Protein AF-A0A1J3K3J9-F1 (afdb_monomer_lite)

Structure (mmCIF, N/CA/C/O backbone):
data_AF-A0A1J3K3J9-F1
#
_entry.id   AF-A0A1J3K3J9-F1
#
loop_
_atom_site.group_PDB
_atom_site.id
_atom_site.type_symbol
_atom_site.label_atom_id
_atom_site.label_alt_id
_atom_site.label_comp_id
_atom_site.label_asym_id
_atom_site.label_entity_id
_atom_site.label_seq_id
_atom_site.pdbx_PDB_ins_code
_atom_site.Cartn_x
_atom_site.Cartn_y
_atom_site.Cartn_z
_atom_site.occupancy
_atom_site.B_iso_or_equiv
_atom_site.auth_seq_id
_atom_site.auth_comp_id
_atom_site.auth_asym_id
_atom_site.auth_atom_id
_atom_site.pdbx_PDB_model_num
ATOM 1 N N . MET A 1 1 ? 11.687 11.822 -16.802 1.00 41.56 1 MET A N 1
ATOM 2 C CA . MET A 1 1 ? 10.617 11.251 -15.958 1.00 41.56 1 MET A CA 1
ATOM 3 C C . MET A 1 1 ? 11.309 10.714 -14.729 1.00 41.56 1 MET A C 1
ATOM 5 O O . MET A 1 1 ? 12.207 9.907 -14.898 1.00 41.56 1 MET A O 1
ATOM 9 N N . SER A 1 2 ? 11.040 11.277 -13.552 1.00 47.03 2 SER A N 1
ATOM 10 C CA . SER A 1 2 ? 11.801 10.970 -12.340 1.00 47.03 2 SER A CA 1
ATOM 11 C C . SER A 1 2 ? 11.628 9.496 -12.000 1.00 47.03 2 SER A C 1
ATOM 13 O O . SER A 1 2 ? 10.540 9.084 -11.600 1.00 47.03 2 SER A O 1
ATOM 15 N N . GLU A 1 3 ? 12.684 8.722 -12.215 1.00 51.78 3 GLU A N 1
ATOM 16 C CA . GLU A 1 3 ? 12.808 7.327 -11.818 1.00 51.78 3 GLU A CA 1
ATOM 17 C C . GLU A 1 3 ? 12.803 7.314 -10.287 1.00 51.78 3 GLU A C 1
ATOM 19 O O . GLU A 1 3 ? 13.817 7.456 -9.613 1.00 51.78 3 GLU A O 1
ATOM 24 N N . ARG A 1 4 ? 11.605 7.355 -9.704 1.00 61.12 4 ARG A N 1
ATOM 25 C CA . ARG A 1 4 ? 11.451 7.113 -8.278 1.00 61.12 4 ARG A CA 1
ATOM 26 C C . ARG A 1 4 ? 11.675 5.627 -8.100 1.00 61.12 4 ARG A C 1
ATOM 28 O O . ARG A 1 4 ? 10.865 4.838 -8.586 1.00 61.12 4 ARG A O 1
ATOM 35 N N . ASP A 1 5 ? 12.734 5.281 -7.383 1.00 68.00 5 ASP A N 1
ATOM 36 C CA . ASP A 1 5 ? 13.021 3.897 -7.037 1.00 68.00 5 ASP A CA 1
ATOM 37 C C . ASP A 1 5 ? 11.800 3.241 -6.389 1.00 68.00 5 ASP A C 1
ATOM 39 O O . ASP A 1 5 ? 11.084 3.854 -5.588 1.00 68.00 5 ASP A O 1
ATOM 43 N N . VAL A 1 6 ? 11.590 1.962 -6.695 1.00 68.19 6 VAL A N 1
ATOM 44 C CA . VAL A 1 6 ? 10.540 1.116 -6.102 1.00 68.19 6 VAL A CA 1
ATOM 45 C C . VAL A 1 6 ? 10.539 1.219 -4.568 1.00 68.19 6 VAL A C 1
ATOM 47 O O . VAL A 1 6 ? 9.484 1.254 -3.937 1.00 68.19 6 VAL A O 1
ATOM 50 N N . ILE A 1 7 ? 11.720 1.374 -3.961 1.00 72.00 7 ILE A N 1
ATOM 51 C CA . ILE A 1 7 ? 11.906 1.570 -2.516 1.00 72.00 7 ILE A CA 1
ATOM 52 C C . ILE A 1 7 ? 11.249 2.872 -2.027 1.00 72.00 7 ILE A C 1
ATOM 54 O O . ILE A 1 7 ? 10.605 2.890 -0.974 1.00 72.00 7 ILE A O 1
ATOM 58 N N . SER A 1 8 ? 11.364 3.958 -2.795 1.00 79.50 8 SER A N 1
ATOM 59 C CA . SER A 1 8 ? 10.756 5.252 -2.463 1.00 79.50 8 SER A CA 1
ATOM 60 C C . SER A 1 8 ? 9.232 5.190 -2.560 1.00 79.50 8 SER A C 1
ATOM 62 O O . SER A 1 8 ? 8.538 5.706 -1.685 1.00 79.50 8 SER A O 1
ATOM 64 N N . TRP A 1 9 ? 8.697 4.514 -3.579 1.00 83.38 9 TRP A N 1
ATOM 65 C CA . TRP A 1 9 ? 7.254 4.294 -3.706 1.00 83.38 9 TRP A CA 1
ATOM 66 C C . TRP A 1 9 ? 6.691 3.447 -2.569 1.00 83.38 9 TRP A C 1
ATOM 68 O O . TRP A 1 9 ? 5.713 3.852 -1.943 1.00 83.38 9 TRP A O 1
ATOM 78 N N . ASN A 1 10 ? 7.349 2.336 -2.240 1.00 81.75 10 ASN A N 1
ATOM 79 C CA . ASN A 1 10 ? 6.951 1.472 -1.131 1.00 81.75 10 ASN A CA 1
ATOM 80 C C . ASN A 1 10 ? 6.985 2.218 0.205 1.00 81.75 10 ASN A C 1
ATOM 82 O O . ASN A 1 10 ? 6.064 2.091 1.010 1.00 81.75 10 ASN A O 1
ATOM 86 N N . SER A 1 11 ? 8.003 3.055 0.422 1.00 85.69 11 SER A N 1
ATOM 87 C CA . SER A 1 11 ? 8.101 3.886 1.627 1.00 85.69 11 SER A CA 1
ATOM 88 C C . SER A 1 11 ? 6.949 4.889 1.726 1.00 85.69 11 SER A C 1
ATOM 90 O O . SER A 1 11 ? 6.378 5.067 2.803 1.00 85.69 11 SER A O 1
ATOM 92 N N . LEU A 1 12 ? 6.563 5.515 0.609 1.00 85.38 12 LEU A N 1
ATOM 93 C CA . LEU A 1 12 ? 5.432 6.443 0.570 1.00 85.38 12 LEU A CA 1
ATOM 94 C C . LEU A 1 12 ? 4.101 5.725 0.812 1.00 85.38 12 LEU A C 1
ATOM 96 O O . LEU A 1 12 ? 3.322 6.180 1.647 1.00 85.38 12 LEU A O 1
ATOM 100 N N . VAL A 1 13 ? 3.845 4.607 0.126 1.00 86.31 13 VAL A N 1
ATOM 101 C CA . VAL A 1 13 ? 2.618 3.810 0.294 1.00 86.31 13 VAL A CA 1
ATOM 102 C C . VAL A 1 13 ? 2.477 3.353 1.747 1.00 86.31 13 VAL A C 1
ATOM 104 O O . VAL A 1 13 ? 1.460 3.652 2.373 1.00 86.31 13 VAL A O 1
ATOM 107 N N . SER A 1 14 ? 3.522 2.752 2.322 1.00 83.81 14 SER A N 1
ATOM 108 C CA . SER A 1 14 ? 3.550 2.340 3.731 1.00 83.81 14 SER A CA 1
ATOM 109 C C . SER A 1 14 ? 3.370 3.516 4.693 1.00 83.81 14 SER A C 1
ATOM 111 O O . SER A 1 14 ? 2.654 3.404 5.688 1.00 83.81 14 SER A O 1
ATOM 113 N N . GLY A 1 15 ? 3.984 4.667 4.405 1.00 86.12 15 GLY A N 1
ATOM 114 C CA . GLY A 1 15 ? 3.831 5.881 5.206 1.00 86.12 15 GLY A CA 1
ATOM 115 C C . GLY A 1 15 ? 2.390 6.394 5.223 1.00 86.12 15 GLY A C 1
ATOM 116 O O . GLY A 1 15 ? 1.839 6.656 6.292 1.00 86.12 15 GLY A O 1
ATOM 117 N N . TYR A 1 16 ? 1.742 6.491 4.059 1.00 87.56 16 TYR A N 1
ATOM 118 C CA . TYR A 1 16 ? 0.340 6.907 3.979 1.00 87.56 16 TYR A CA 1
ATOM 119 C C . TYR A 1 16 ? -0.611 5.876 4.590 1.00 87.56 16 TYR A C 1
ATOM 121 O O . TYR A 1 16 ? -1.568 6.279 5.253 1.00 87.56 16 TYR A O 1
ATOM 129 N N . ALA A 1 17 ? -0.333 4.582 4.421 1.00 84.06 17 ALA A N 1
ATOM 130 C CA . ALA A 1 17 ? -1.102 3.501 5.027 1.00 84.06 17 ALA A CA 1
ATOM 131 C C . ALA A 1 17 ? -1.079 3.573 6.561 1.00 84.06 17 ALA A C 1
ATOM 133 O O . ALA A 1 17 ? -2.133 3.601 7.192 1.00 84.06 17 ALA A O 1
ATOM 134 N N . ARG A 1 18 ? 0.107 3.735 7.168 1.00 81.06 18 ARG A N 1
ATOM 135 C CA . ARG A 1 18 ? 0.256 3.883 8.630 1.00 81.06 18 ARG A CA 1
ATOM 136 C C . ARG A 1 18 ? -0.417 5.135 9.189 1.00 81.06 18 ARG A C 1
ATOM 138 O O . ARG A 1 18 ? -0.817 5.143 10.347 1.00 81.06 18 ARG A O 1
ATOM 145 N N . LEU A 1 19 ? -0.553 6.185 8.382 1.00 86.44 19 LEU A N 1
ATOM 146 C CA . LEU A 1 19 ? -1.273 7.407 8.752 1.00 86.44 19 LEU A CA 1
ATOM 147 C C . LEU A 1 19 ? -2.792 7.310 8.514 1.00 86.44 19 LEU A C 1
ATOM 149 O O . LEU A 1 19 ? -3.484 8.321 8.632 1.00 86.44 19 LEU A O 1
ATOM 153 N N . GLY A 1 20 ? -3.314 6.143 8.115 1.00 83.56 20 GLY A N 1
ATOM 154 C CA . GLY A 1 20 ? -4.726 5.945 7.767 1.00 83.56 20 GLY A CA 1
ATOM 155 C C . GLY A 1 20 ? -5.157 6.675 6.489 1.00 83.56 20 GLY A C 1
ATOM 156 O O . GLY A 1 20 ? -6.339 6.719 6.150 1.00 83.56 20 GLY A O 1
ATOM 157 N N . GLN A 1 21 ? -4.218 7.250 5.734 1.00 90.44 21 GLN A N 1
ATOM 158 C CA . GLN A 1 21 ? -4.484 8.002 4.508 1.00 90.44 21 GLN A CA 1
ATOM 159 C C . GLN A 1 21 ? -4.583 7.062 3.299 1.00 90.44 21 GLN A C 1
ATOM 161 O O . GLN A 1 21 ? -3.952 7.290 2.262 1.00 90.44 21 GLN A O 1
ATOM 166 N N . MET A 1 22 ? -5.418 6.023 3.407 1.00 90.94 22 MET A N 1
ATOM 167 C CA . MET A 1 22 ? -5.518 4.954 2.405 1.00 90.94 22 MET A CA 1
ATOM 168 C C . MET A 1 22 ? -5.919 5.449 1.016 1.00 90.94 22 MET A C 1
ATOM 170 O O . MET A 1 22 ? -5.459 4.903 0.020 1.00 90.94 22 MET A O 1
ATOM 174 N N . LYS A 1 23 ? -6.683 6.545 0.911 1.00 90.56 23 LYS A N 1
ATOM 175 C CA . LYS A 1 23 ? -6.971 7.178 -0.389 1.00 90.56 23 LYS A CA 1
ATOM 176 C C . LYS A 1 23 ? -5.697 7.640 -1.103 1.00 90.56 23 LYS A C 1
ATOM 178 O O . LYS A 1 23 ? -5.551 7.397 -2.294 1.00 90.56 23 LYS A O 1
ATOM 183 N N . LYS A 1 24 ? -4.766 8.279 -0.384 1.00 90.50 24 LYS A N 1
ATOM 184 C CA . LYS A 1 24 ? -3.486 8.719 -0.964 1.00 90.50 24 LYS A CA 1
ATOM 185 C C . LYS A 1 24 ? -2.581 7.529 -1.262 1.00 90.50 24 LYS A C 1
ATOM 187 O O . LYS A 1 24 ? -1.979 7.504 -2.331 1.00 90.50 24 LYS A O 1
ATOM 192 N N . ALA A 1 25 ? -2.540 6.545 -0.359 1.00 91.06 25 ALA A N 1
ATOM 193 C CA . ALA A 1 25 ? -1.807 5.300 -0.573 1.00 91.06 25 ALA A CA 1
ATOM 194 C C . ALA A 1 25 ? -2.274 4.599 -1.862 1.00 91.06 25 ALA A C 1
ATOM 196 O O . ALA A 1 25 ? -1.449 4.320 -2.725 1.00 91.06 25 ALA A O 1
ATOM 197 N N . LYS A 1 26 ? -3.593 4.448 -2.060 1.00 90.62 26 LYS A N 1
ATOM 198 C CA . LYS A 1 26 ? -4.204 3.849 -3.259 1.00 90.62 26 LYS A CA 1
ATOM 199 C C . LYS A 1 26 ? -3.873 4.621 -4.537 1.00 90.62 26 LYS A C 1
ATOM 201 O O . LYS A 1 26 ? -3.517 4.015 -5.542 1.00 90.62 26 LYS A O 1
ATOM 206 N N . THR A 1 27 ? -3.953 5.953 -4.516 1.00 91.12 27 THR A N 1
ATOM 207 C CA . THR A 1 27 ? -3.588 6.770 -5.686 1.00 91.12 27 THR A CA 1
ATOM 208 C C . THR A 1 27 ? -2.123 6.576 -6.075 1.00 91.12 27 THR A C 1
ATOM 210 O O . THR A 1 27 ? -1.820 6.404 -7.254 1.00 91.12 27 THR A O 1
ATOM 213 N N . LEU A 1 28 ? -1.215 6.574 -5.095 1.00 89.50 28 LEU A N 1
ATOM 214 C CA . LEU A 1 28 ? 0.210 6.362 -5.350 1.00 89.50 28 LEU A CA 1
ATOM 215 C C . LEU A 1 28 ? 0.477 4.944 -5.848 1.00 89.50 28 LEU A C 1
ATOM 217 O O . LEU A 1 28 ? 1.158 4.780 -6.855 1.00 89.50 28 LEU A O 1
ATOM 221 N N . PHE A 1 29 ? -0.124 3.950 -5.204 1.00 89.94 29 PHE A N 1
ATOM 222 C CA . PHE A 1 29 ? -0.038 2.552 -5.592 1.00 89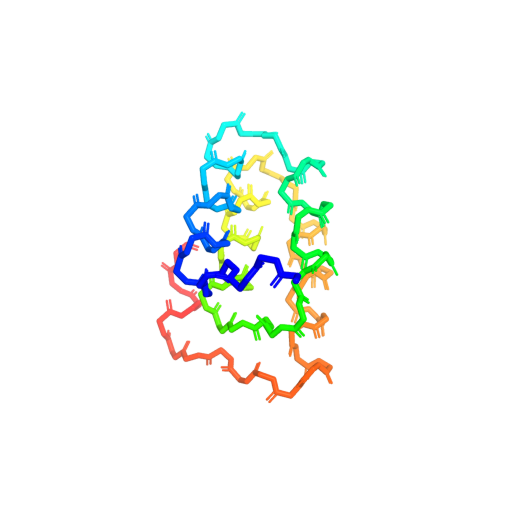.94 29 PHE A CA 1
ATOM 223 C C . PHE A 1 29 ? -0.452 2.334 -7.055 1.00 89.94 29 PHE A C 1
ATOM 225 O O . PHE A 1 29 ? 0.292 1.737 -7.831 1.00 89.94 29 PHE A O 1
ATOM 232 N N . HIS A 1 30 ? -1.580 2.901 -7.490 1.00 88.50 30 HIS A N 1
ATOM 233 C CA . HIS A 1 30 ? -2.002 2.802 -8.889 1.00 88.50 30 HIS A CA 1
ATOM 234 C C . HIS A 1 30 ? -1.067 3.516 -9.868 1.00 88.50 30 HIS A C 1
ATOM 236 O O . HIS A 1 30 ? -0.938 3.062 -11.002 1.00 88.50 30 HIS A O 1
ATOM 242 N N . SER A 1 31 ? -0.392 4.585 -9.439 1.00 88.31 31 SER A N 1
ATOM 243 C CA . SER A 1 31 ? 0.586 5.299 -10.270 1.00 88.31 31 SER A CA 1
ATOM 244 C C . SER A 1 31 ? 1.938 4.586 -10.412 1.00 88.31 31 SER A C 1
ATOM 246 O O . SER A 1 31 ? 2.748 4.995 -11.242 1.00 88.31 31 SER A O 1
ATOM 248 N N . MET A 1 32 ? 2.194 3.527 -9.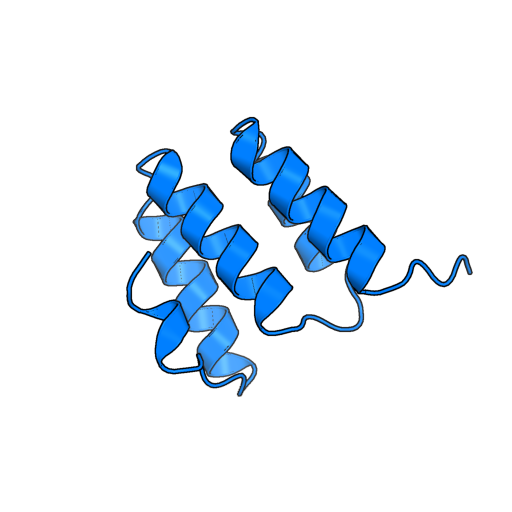633 1.00 85.38 32 MET A N 1
ATOM 249 C CA . MET A 1 32 ? 3.408 2.718 -9.765 1.00 85.38 32 MET A CA 1
ATOM 250 C C . MET A 1 32 ? 3.361 1.901 -11.059 1.00 85.38 32 MET A C 1
ATOM 252 O O . MET A 1 32 ? 2.421 1.126 -11.261 1.00 85.38 32 MET A O 1
ATOM 256 N N . ALA A 1 33 ? 4.390 2.056 -11.898 1.00 82.56 33 ALA A N 1
ATOM 257 C CA . ALA A 1 33 ? 4.584 1.235 -13.093 1.00 82.56 33 ALA A CA 1
ATOM 258 C C . ALA A 1 33 ? 4.860 -0.227 -12.707 1.00 82.56 33 ALA A C 1
ATOM 260 O O . ALA A 1 33 ? 4.146 -1.118 -13.156 1.00 82.56 33 ALA A O 1
ATOM 261 N N . ASP A 1 34 ? 5.796 -0.439 -11.777 1.00 81.75 34 ASP A N 1
ATOM 262 C CA . ASP A 1 34 ? 6.161 -1.756 -11.257 1.00 81.75 34 ASP A CA 1
ATOM 263 C C . ASP A 1 34 ? 5.707 -1.906 -9.804 1.00 81.75 34 ASP A C 1
ATOM 265 O O . ASP A 1 34 ? 6.245 -1.280 -8.886 1.00 81.75 34 ASP A O 1
ATOM 269 N N . LYS A 1 35 ? 4.685 -2.73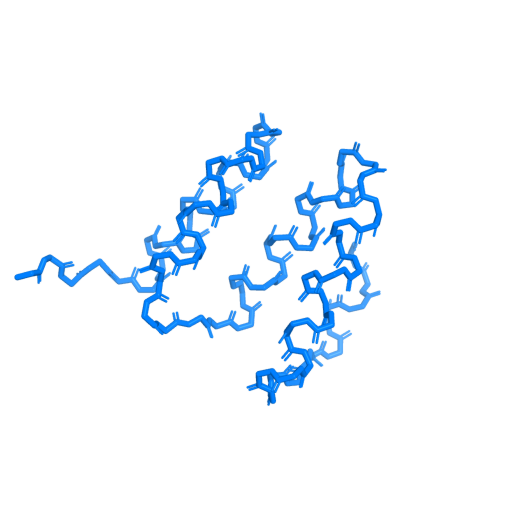7 -9.594 1.00 85.62 35 LYS A N 1
ATOM 270 C CA . LYS A 1 35 ? 4.170 -3.083 -8.264 1.00 85.62 35 LYS A CA 1
ATOM 271 C C . LYS A 1 35 ? 4.854 -4.358 -7.794 1.00 85.62 35 LYS A C 1
ATOM 273 O O . LYS A 1 35 ? 4.723 -5.399 -8.428 1.00 85.62 35 LYS A O 1
ATOM 278 N N . THR A 1 36 ? 5.570 -4.286 -6.679 1.00 83.56 36 THR A N 1
ATOM 279 C CA . THR A 1 36 ? 6.226 -5.451 -6.071 1.00 83.56 36 THR A CA 1
ATOM 280 C C . THR A 1 36 ? 5.403 -6.018 -4.927 1.00 83.56 36 THR A C 1
ATOM 282 O O . THR A 1 36 ? 4.499 -5.353 -4.421 1.00 83.56 36 THR A O 1
ATOM 285 N N . ILE A 1 37 ? 5.742 -7.220 -4.463 1.00 84.75 37 ILE A N 1
ATOM 286 C CA . ILE A 1 37 ? 5.086 -7.846 -3.309 1.00 84.75 37 ILE A CA 1
ATOM 287 C C . ILE A 1 37 ? 4.995 -6.912 -2.093 1.00 84.75 37 ILE A C 1
ATOM 289 O O . ILE A 1 37 ? 3.941 -6.806 -1.478 1.00 84.75 37 ILE A O 1
ATOM 293 N N . VAL A 1 38 ? 6.049 -6.132 -1.831 1.00 84.38 38 VAL A N 1
ATOM 294 C CA . VAL A 1 38 ? 6.098 -5.150 -0.737 1.00 84.38 38 VAL A CA 1
ATOM 295 C C . VAL A 1 38 ? 5.047 -4.043 -0.905 1.00 84.38 38 VAL A C 1
ATOM 297 O O . VAL A 1 38 ? 4.482 -3.568 0.075 1.00 84.38 38 VAL A O 1
ATOM 300 N N . SER A 1 39 ? 4.763 -3.623 -2.142 1.00 86.88 39 SER A N 1
ATOM 301 C CA . SER A 1 39 ? 3.729 -2.614 -2.412 1.00 86.88 39 SER A CA 1
ATOM 302 C C . SER A 1 39 ? 2.315 -3.151 -2.155 1.00 86.88 39 SER A C 1
ATOM 304 O O . SER A 1 39 ? 1.478 -2.433 -1.608 1.00 86.88 39 SER A O 1
ATOM 306 N N . TRP A 1 40 ? 2.065 -4.421 -2.493 1.00 90.38 40 TRP A N 1
ATOM 307 C CA . TRP A 1 40 ? 0.785 -5.092 -2.257 1.00 90.38 40 TRP A CA 1
ATOM 308 C C . TRP A 1 40 ? 0.547 -5.346 -0.772 1.00 90.38 40 TRP A C 1
ATOM 310 O O . TRP A 1 40 ? -0.509 -4.985 -0.251 1.00 90.38 40 TRP A O 1
ATOM 320 N N . THR A 1 41 ? 1.542 -5.887 -0.067 1.00 88.38 41 THR A N 1
ATOM 321 C CA . THR A 1 41 ? 1.443 -6.148 1.375 1.00 88.38 41 THR A CA 1
ATOM 322 C C . THR A 1 41 ? 1.241 -4.860 2.163 1.00 88.38 41 THR A C 1
ATOM 324 O O . THR A 1 41 ? 0.372 -4.815 3.027 1.00 88.38 41 THR A O 1
ATOM 327 N N . ALA A 1 42 ? 1.926 -3.769 1.805 1.00 88.81 42 ALA A N 1
ATOM 328 C CA . ALA A 1 42 ? 1.702 -2.463 2.427 1.00 88.81 42 ALA A CA 1
ATOM 329 C C . ALA A 1 42 ? 0.248 -1.971 2.292 1.00 88.81 42 ALA A C 1
ATOM 331 O O . ALA A 1 42 ? -0.304 -1.404 3.239 1.00 88.81 42 ALA A O 1
ATOM 332 N N . MET A 1 43 ? -0.387 -2.192 1.137 1.00 91.31 43 MET A N 1
ATOM 333 C CA . MET A 1 43 ? -1.789 -1.828 0.913 1.00 91.31 43 MET A CA 1
ATOM 334 C C . MET A 1 43 ? -2.746 -2.717 1.713 1.00 91.31 43 MET A C 1
ATOM 336 O O . MET A 1 43 ? -3.661 -2.195 2.353 1.00 91.31 43 MET A O 1
ATOM 340 N N . ILE A 1 44 ? -2.519 -4.033 1.717 1.00 90.38 44 ILE A N 1
ATOM 341 C CA . ILE A 1 44 ? -3.335 -5.001 2.464 1.00 90.38 44 ILE A CA 1
ATOM 342 C C . ILE A 1 44 ? -3.251 -4.704 3.964 1.00 90.38 44 ILE A C 1
ATOM 344 O O . ILE A 1 44 ? -4.284 -4.457 4.585 1.00 90.38 44 ILE A O 1
ATOM 348 N N . SER A 1 45 ? -2.042 -4.617 4.528 1.00 88.44 45 SER A N 1
ATOM 349 C CA . SER A 1 45 ? -1.825 -4.297 5.946 1.00 88.44 45 SER A CA 1
ATOM 350 C C . SER A 1 45 ? -2.367 -2.914 6.326 1.00 88.44 45 SER A C 1
ATOM 352 O O . SER A 1 45 ? -2.868 -2.711 7.431 1.00 88.44 45 SER A O 1
ATOM 354 N N . GLY A 1 46 ? -2.299 -1.945 5.407 1.00 89.75 46 GLY A N 1
ATOM 355 C CA . GLY A 1 46 ? -2.899 -0.627 5.597 1.00 89.75 46 GLY A CA 1
ATOM 356 C C . GLY A 1 46 ? -4.414 -0.690 5.775 1.00 89.75 46 GLY A C 1
ATOM 357 O O . GLY A 1 46 ? -4.957 -0.066 6.687 1.00 89.75 46 GLY A O 1
ATOM 358 N N . TYR A 1 47 ? -5.096 -1.466 4.931 1.00 90.12 47 TYR A N 1
ATOM 359 C CA . TYR A 1 47 ? -6.542 -1.649 5.007 1.00 90.12 47 TYR A CA 1
ATOM 360 C C . TYR A 1 47 ? -6.980 -2.494 6.207 1.00 90.12 47 TYR A C 1
ATOM 362 O O . TYR A 1 47 ? -7.959 -2.131 6.866 1.00 90.12 47 TYR A O 1
ATOM 370 N N . THR A 1 48 ? -6.256 -3.567 6.543 1.00 89.38 48 THR A N 1
ATOM 371 C CA . THR A 1 48 ? -6.556 -4.377 7.736 1.00 89.38 48 THR A CA 1
ATOM 372 C C . THR A 1 48 ? -6.373 -3.571 9.021 1.00 89.38 48 THR A C 1
ATOM 374 O O . THR A 1 48 ? -7.228 -3.641 9.905 1.00 89.38 48 THR A O 1
ATOM 377 N N . GLY A 1 49 ? -5.336 -2.729 9.098 1.00 86.88 49 GLY A N 1
ATOM 378 C CA . GLY A 1 49 ? -5.050 -1.880 10.258 1.00 86.88 49 GLY A CA 1
ATOM 379 C C . GLY A 1 49 ? -6.118 -0.823 10.565 1.00 86.88 49 GLY A C 1
ATOM 380 O O . GLY A 1 49 ? -6.232 -0.392 11.710 1.00 86.88 49 GLY A O 1
ATOM 381 N N . ILE A 1 50 ? -6.928 -0.426 9.576 1.00 88.12 50 ILE A N 1
ATOM 382 C CA . ILE A 1 50 ? -8.062 0.498 9.765 1.00 88.12 50 ILE A CA 1
ATOM 383 C C . ILE A 1 50 ? -9.429 -0.209 9.792 1.00 88.12 50 ILE A C 1
ATOM 385 O O . ILE A 1 50 ? -10.459 0.461 9.837 1.00 88.12 50 ILE A O 1
ATOM 389 N N . GLY A 1 51 ? -9.456 -1.546 9.757 1.00 88.06 51 GLY A N 1
ATOM 390 C CA . GLY A 1 51 ? -10.686 -2.349 9.772 1.00 88.06 51 GLY A CA 1
ATOM 391 C C . GLY A 1 51 ? -11.434 -2.421 8.433 1.00 88.06 51 GLY A C 1
ATOM 392 O O . GLY A 1 51 ? -12.567 -2.898 8.382 1.00 88.06 51 GLY A O 1
ATOM 393 N N . CYS A 1 52 ? -10.825 -1.974 7.333 1.00 89.62 52 CYS A N 1
ATOM 394 C CA . CYS A 1 52 ? -11.406 -2.010 5.988 1.00 89.62 52 CYS A CA 1
ATOM 395 C C . CYS A 1 52 ? -11.080 -3.335 5.279 1.00 89.62 52 CYS A C 1
ATOM 397 O O . CYS A 1 52 ? -10.382 -3.368 4.269 1.00 89.62 52 CYS A O 1
ATOM 399 N N . TYR A 1 53 ? -11.587 -4.451 5.806 1.00 89.56 53 TYR A N 1
ATOM 400 C CA . TYR A 1 53 ? -11.259 -5.788 5.292 1.00 89.56 53 TYR A CA 1
ATOM 401 C C . TYR A 1 53 ? -11.735 -6.040 3.856 1.00 89.56 53 TYR A C 1
ATOM 403 O O . TYR A 1 53 ? -11.097 -6.799 3.136 1.00 89.56 53 TYR A O 1
ATOM 411 N N . VAL A 1 54 ? -12.827 -5.398 3.423 1.00 92.69 54 VAL A N 1
ATOM 412 C CA . VAL A 1 54 ? -13.326 -5.521 2.042 1.00 92.69 54 VAL A CA 1
ATOM 413 C C . VAL A 1 54 ? -12.293 -4.976 1.057 1.00 92.69 54 VAL A C 1
ATOM 415 O O . VAL A 1 54 ? -11.872 -5.697 0.160 1.00 92.69 54 VAL A O 1
ATOM 418 N N . ASP A 1 55 ? -11.798 -3.757 1.290 1.00 91.00 55 ASP A N 1
ATOM 419 C CA . ASP A 1 55 ? -10.741 -3.168 0.465 1.00 91.00 55 ASP A CA 1
ATOM 420 C C . ASP A 1 55 ? -9.436 -3.982 0.531 1.00 91.00 55 ASP A C 1
ATOM 422 O O . ASP A 1 55 ? -8.750 -4.127 -0.479 1.00 91.00 55 ASP A O 1
ATOM 426 N N . ALA A 1 56 ? -9.092 -4.542 1.699 1.00 90.25 56 ALA A N 1
ATOM 427 C CA . ALA A 1 56 ? -7.923 -5.415 1.837 1.00 90.25 56 ALA A CA 1
ATOM 428 C C . ALA A 1 56 ? -8.041 -6.669 0.952 1.00 90.25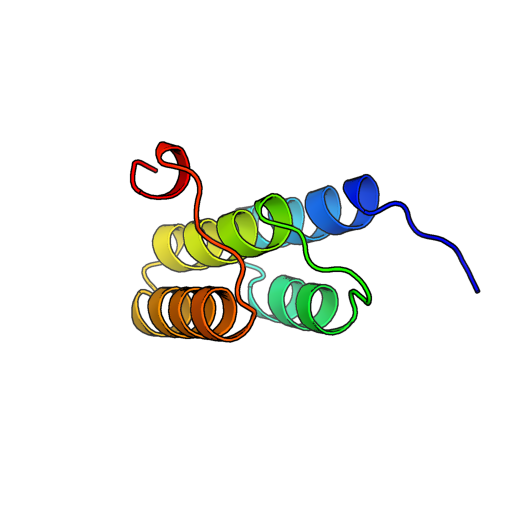 56 ALA A C 1
ATOM 430 O O . ALA A 1 56 ? -7.087 -7.038 0.266 1.00 90.25 56 ALA A O 1
ATOM 431 N N . MET A 1 57 ? -9.217 -7.301 0.942 1.00 90.56 57 MET A N 1
ATOM 432 C CA . MET A 1 57 ? -9.505 -8.478 0.119 1.00 90.56 57 MET A CA 1
ATOM 433 C C . MET A 1 57 ? -9.527 -8.148 -1.374 1.00 90.56 57 MET A C 1
ATOM 435 O O . MET A 1 57 ? -9.046 -8.950 -2.174 1.00 90.56 57 MET A O 1
ATOM 439 N N . ASP A 1 58 ? -10.034 -6.975 -1.756 1.00 92.62 58 ASP A N 1
ATOM 440 C CA . ASP A 1 58 ? -10.004 -6.514 -3.146 1.00 92.62 58 ASP A CA 1
ATOM 441 C C . ASP A 1 58 ? -8.560 -6.344 -3.635 1.00 92.62 58 ASP A C 1
ATOM 443 O O . ASP A 1 58 ? -8.201 -6.869 -4.689 1.00 92.62 58 ASP A O 1
ATOM 447 N N . VAL A 1 59 ? -7.698 -5.709 -2.833 1.00 91.12 59 VAL A N 1
ATOM 448 C CA . VAL A 1 59 ? -6.265 -5.573 -3.148 1.00 91.12 59 VAL A CA 1
ATOM 449 C C . VAL A 1 59 ? -5.575 -6.937 -3.219 1.00 91.12 59 VAL A C 1
ATOM 451 O O . VAL A 1 59 ? -4.783 -7.178 -4.128 1.00 91.12 59 VAL A O 1
ATOM 454 N N . PHE A 1 60 ? -5.878 -7.853 -2.298 1.00 88.38 60 PHE A N 1
ATOM 455 C CA . PHE A 1 60 ? -5.338 -9.214 -2.334 1.00 88.38 60 PHE A CA 1
ATOM 456 C C . PHE A 1 60 ? -5.759 -9.965 -3.605 1.00 88.38 60 PHE A C 1
ATOM 458 O O . PHE A 1 60 ? -4.956 -10.659 -4.228 1.00 88.38 60 PHE A O 1
ATOM 465 N N . ARG A 1 61 ? -7.005 -9.786 -4.046 1.00 90.06 61 ARG A N 1
ATOM 466 C CA . ARG A 1 61 ? -7.494 -10.375 -5.293 1.00 90.06 61 ARG A CA 1
ATOM 467 C C . ARG A 1 61 ? -6.796 -9.785 -6.514 1.00 90.06 61 ARG A C 1
ATOM 469 O O . ARG A 1 61 ? -6.426 -10.529 -7.419 1.00 90.06 61 ARG A O 1
ATOM 476 N N . GLU A 1 62 ? -6.603 -8.470 -6.544 1.00 90.44 62 GLU A N 1
ATOM 477 C CA . GLU A 1 62 ? -5.843 -7.797 -7.601 1.00 90.44 62 GLU A CA 1
ATOM 478 C C . GLU A 1 62 ? -4.393 -8.306 -7.665 1.00 90.44 62 GLU A C 1
ATOM 480 O O . GLU A 1 62 ? -3.893 -8.570 -8.759 1.00 90.44 62 GLU A O 1
ATOM 485 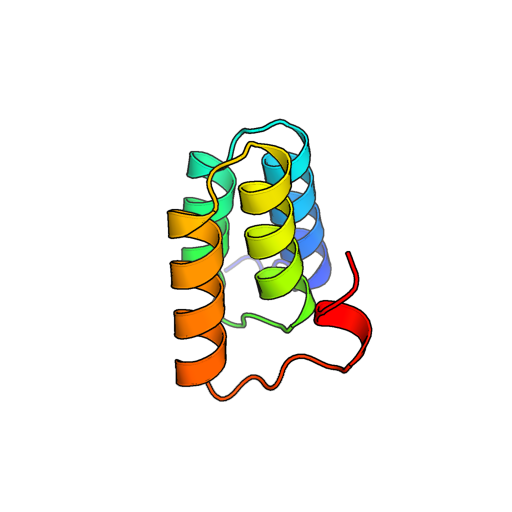N N . MET A 1 63 ? -3.750 -8.530 -6.513 1.00 88.00 63 MET A N 1
ATOM 486 C CA . MET A 1 63 ? -2.410 -9.121 -6.417 1.00 88.00 63 MET A CA 1
ATOM 487 C C . MET A 1 63 ? -2.351 -10.518 -7.054 1.00 88.00 63 MET A C 1
ATOM 489 O O . MET A 1 63 ? -1.455 -10.793 -7.854 1.00 88.00 63 MET A O 1
ATOM 493 N N . GLN A 1 64 ? -3.334 -11.378 -6.760 1.00 85.88 64 GLN A N 1
ATOM 494 C CA . GLN A 1 64 ? -3.435 -12.716 -7.355 1.00 85.88 64 GLN A CA 1
ATOM 495 C C . GLN A 1 64 ? -3.659 -12.663 -8.872 1.00 85.88 64 GLN A C 1
ATOM 497 O O . GLN A 1 64 ? -3.035 -13.418 -9.615 1.00 85.88 64 GLN A O 1
ATOM 502 N N . ILE A 1 65 ? -4.520 -11.755 -9.348 1.00 87.19 65 ILE A N 1
ATOM 503 C CA . ILE A 1 65 ? -4.768 -11.552 -10.786 1.00 87.19 65 ILE A CA 1
ATOM 504 C C . ILE A 1 65 ? -3.502 -11.054 -11.495 1.00 87.19 65 ILE A C 1
ATOM 506 O O . ILE A 1 65 ? -3.246 -11.440 -12.634 1.00 87.19 65 ILE A O 1
ATOM 510 N N . ALA A 1 66 ? -2.689 -10.238 -10.821 1.00 83.94 66 ALA A N 1
ATOM 511 C CA . ALA A 1 66 ? -1.398 -9.782 -11.327 1.00 83.94 66 ALA A CA 1
ATOM 512 C C . ALA A 1 66 ? -0.327 -10.892 -11.371 1.00 83.94 66 ALA A C 1
ATOM 514 O O . ALA A 1 66 ? 0.785 -10.636 -11.830 1.00 83.94 66 ALA A O 1
ATOM 515 N N . GLY A 1 67 ? -0.639 -12.111 -10.910 1.00 82.00 67 GLY A N 1
ATOM 516 C CA . GLY A 1 67 ? 0.288 -13.244 -10.896 1.00 82.00 67 GLY A CA 1
ATOM 517 C C . GLY A 1 67 ? 1.413 -13.100 -9.872 1.00 82.00 67 GLY A C 1
ATOM 518 O O . GLY A 1 67 ? 2.430 -13.781 -9.982 1.00 82.00 67 GLY A O 1
ATOM 519 N N . ILE A 1 68 ? 1.257 -12.204 -8.895 1.00 76.31 68 ILE A N 1
ATOM 520 C CA . ILE A 1 68 ? 2.217 -12.036 -7.808 1.00 76.31 68 ILE A CA 1
ATOM 521 C C . ILE A 1 68 ? 1.775 -12.968 -6.687 1.00 76.31 68 ILE A C 1
ATOM 523 O O . ILE A 1 68 ? 0.798 -12.697 -5.989 1.00 76.31 68 ILE A O 1
ATOM 527 N N . GLU A 1 69 ? 2.482 -14.084 -6.531 1.00 64.44 69 GLU A N 1
ATOM 528 C CA . GLU A 1 69 ? 2.264 -14.979 -5.399 1.00 64.44 69 GLU A CA 1
ATOM 529 C C . GLU A 1 69 ? 2.723 -14.288 -4.106 1.00 64.44 69 GLU A C 1
ATOM 531 O O . GLU A 1 69 ? 3.861 -13.812 -4.040 1.00 64.44 69 GLU A O 1
ATOM 536 N N . PRO A 1 70 ? 1.857 -14.196 -3.080 1.00 61.91 70 PRO A N 1
ATOM 537 C CA . PRO A 1 70 ? 2.287 -13.798 -1.752 1.00 61.91 70 PRO A CA 1
ATOM 538 C C . PRO A 1 70 ? 3.303 -14.825 -1.250 1.00 61.91 70 PRO A C 1
ATOM 540 O O . PRO A 1 70 ? 3.011 -16.019 -1.220 1.00 61.91 70 PRO A O 1
ATOM 543 N N . ASP A 1 71 ? 4.489 -14.373 -0.852 1.00 58.19 71 ASP A N 1
ATOM 544 C CA . ASP A 1 71 ? 5.399 -15.200 -0.073 1.00 58.19 71 ASP A CA 1
ATOM 545 C C . ASP A 1 71 ? 4.712 -15.614 1.241 1.00 58.19 71 ASP A C 1
ATOM 547 O O . ASP A 1 71 ? 3.816 -14.929 1.739 1.00 58.19 71 ASP A O 1
ATOM 551 N N . GLU A 1 72 ? 5.098 -16.758 1.814 1.00 49.78 72 GLU A N 1
ATOM 552 C CA . GLU A 1 72 ? 4.482 -17.327 3.032 1.00 49.78 72 GLU A CA 1
ATOM 553 C C . GLU A 1 72 ? 4.407 -16.339 4.216 1.00 49.78 72 GLU A C 1
ATOM 555 O O . GLU A 1 72 ? 3.593 -16.505 5.124 1.00 49.78 72 GLU A O 1
ATOM 560 N N . VAL A 1 73 ? 5.217 -15.278 4.195 1.00 52.69 73 VAL A N 1
ATOM 561 C CA . VAL A 1 73 ? 5.281 -14.231 5.224 1.00 52.69 73 VAL A CA 1
ATOM 562 C C . VAL A 1 73 ? 4.137 -13.209 5.091 1.00 52.69 73 VAL A C 1
ATOM 564 O O . VAL A 1 73 ? 3.792 -12.534 6.060 1.00 52.69 73 VAL A O 1
ATOM 567 N N . SER A 1 74 ? 3.478 -13.133 3.933 1.00 51.56 74 SER A N 1
ATOM 568 C CA . SER A 1 74 ? 2.367 -12.210 3.662 1.00 51.56 74 SER A CA 1
ATOM 569 C C . SER A 1 74 ? 1.037 -12.605 4.329 1.00 51.56 74 SER A C 1
ATOM 571 O O . SER A 1 74 ? 0.129 -11.780 4.405 1.00 51.56 74 SER A O 1
ATOM 573 N N . LEU A 1 75 ? 0.900 -13.840 4.830 1.00 52.16 75 LEU A N 1
ATOM 574 C CA . LEU A 1 75 ? -0.331 -14.347 5.461 1.00 52.16 75 LEU A CA 1
ATOM 575 C C . LEU A 1 75 ? -0.384 -14.169 6.989 1.00 52.16 75 LEU A C 1
ATOM 577 O O . LEU A 1 75 ? -1.397 -14.511 7.598 1.00 52.16 75 LEU A O 1
ATOM 581 N N . ILE A 1 76 ? 0.683 -13.660 7.616 1.00 49.31 76 ILE A N 1
ATOM 582 C CA . ILE A 1 76 ? 0.852 -13.703 9.081 1.00 49.31 76 ILE A CA 1
ATOM 583 C C . ILE A 1 76 ? 0.846 -12.339 9.790 1.00 49.31 76 ILE A C 1
ATOM 585 O O . ILE A 1 76 ? 1.076 -12.315 10.999 1.00 49.31 76 ILE A O 1
ATOM 589 N N . SER A 1 77 ? 0.579 -11.221 9.102 1.00 42.34 77 SER A N 1
ATOM 590 C CA . SER A 1 77 ? 0.590 -9.886 9.734 1.00 42.34 77 SER A CA 1
ATOM 591 C C . SER A 1 77 ? -0.754 -9.177 9.784 1.00 42.34 77 SER A C 1
ATOM 593 O O . SER A 1 77 ? -1.529 -9.249 8.808 1.00 42.34 77 SER A O 1
#

Sequence (77 aa):
MSERDVISWNSLVSGYARLGQMKKAKTLFHSMADKTIVSWTAMISGYTGIGCYVDAMDVFREMQIAGIEPDEVSLIS

InterPro domains:
  IPR002885 Pentatricopeptide repeat [PF01535] (7-35)
  IPR002885 Pentatricopept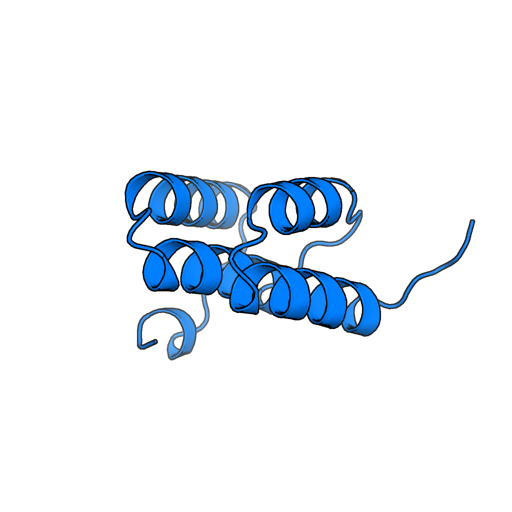ide repeat [PF13041] (36-74)
  IPR002885 Pentatricopeptide repeat [PS51375] (5-39)
  IPR002885 Pentatricopeptide repeat [TIGR00756] (7-33)
  IPR002885 Pentatricopeptide repeat [TIGR00756] (38-72)
  IPR011990 Tetratricopeptide-like helical domain superfamily [G3DSA:1.25.40.10] (1-77)
  IPR046960 Pentatricopeptide repeat-containing protein At4g14850-like, plant [PTHR47926] (1-76)

Foldseek 3Di:
DPCDDPVNLLVVLLVCLVVLVLVVSVVSLVVDPDQALSSLLSNLCSCVVVVNNVSSVVSVVVCVVVVNDRDPVSVPD

Radius of gyration: 11.67 Å; chains: 1; bounding box: 26×29×26 Å

Organism: Noccaea caerulescens (NCBI:txid107243)

pLDDT: mean 80.81, std 13.83, range [41.56, 92.69]

Secondary structure (DSSP, 8-state):
-----HHHHHHHHHHHHHTT-HHHHHHHHHH-SS--HHHHHHHHHHHHHTT-HHHHHHHHHHHHHTT-PPPGGGG--